Protein AF-A0A4V0HW73-F1 (afdb_monomer)

Structure (mmCIF, N/CA/C/O backbone):
data_AF-A0A4V0HW73-F1
#
_entry.id   AF-A0A4V0HW73-F1
#
loop_
_atom_site.group_PDB
_atom_site.id
_atom_site.type_symbol
_atom_site.label_atom_id
_atom_site.label_alt_id
_atom_site.label_comp_id
_atom_site.label_asym_id
_atom_site.label_entity_id
_atom_site.label_seq_id
_atom_site.pdbx_PDB_ins_code
_atom_site.Cartn_x
_atom_site.Cartn_y
_atom_site.Cartn_z
_atom_site.occupancy
_atom_site.B_iso_or_equiv
_atom_site.auth_seq_id
_atom_site.auth_comp_id
_atom_site.auth_asym_id
_atom_site.auth_atom_id
_atom_site.pdbx_PDB_model_num
ATOM 1 N N . MET A 1 1 ? 15.946 23.939 -24.547 1.00 55.19 1 MET A N 1
ATOM 2 C CA . MET A 1 1 ? 14.868 22.964 -24.296 1.00 55.19 1 MET A CA 1
ATOM 3 C C . MET A 1 1 ? 15.162 22.367 -22.937 1.00 55.19 1 MET A C 1
ATOM 5 O O . MET A 1 1 ? 16.173 21.694 -22.800 1.00 55.19 1 MET A O 1
ATOM 9 N N . GLU A 1 2 ? 14.407 22.769 -21.921 1.00 64.75 2 GLU A N 1
ATOM 10 C CA . GLU A 1 2 ? 14.637 22.344 -20.539 1.00 64.75 2 GLU A CA 1
ATOM 11 C C . GLU A 1 2 ? 14.356 20.840 -20.436 1.00 64.75 2 GLU A C 1
ATOM 13 O O . GLU A 1 2 ? 13.318 20.358 -20.890 1.00 64.75 2 GLU A O 1
ATOM 18 N N . TYR A 1 3 ? 15.334 20.081 -19.953 1.00 72.44 3 TYR A N 1
ATOM 19 C CA . TYR A 1 3 ? 15.201 18.644 -19.766 1.00 72.44 3 TYR A CA 1
ATOM 20 C C . TYR A 1 3 ? 14.269 18.397 -18.578 1.00 72.44 3 TYR A C 1
ATOM 22 O O . TYR A 1 3 ? 14.612 18.743 -17.451 1.00 72.44 3 TYR A O 1
ATOM 30 N N . ILE A 1 4 ? 13.090 17.824 -18.834 1.00 74.19 4 ILE A N 1
ATOM 31 C CA . ILE A 1 4 ? 12.130 17.446 -17.791 1.00 74.19 4 ILE A CA 1
ATOM 32 C C . ILE A 1 4 ? 12.179 15.920 -17.639 1.00 74.19 4 ILE A C 1
ATOM 34 O O . ILE A 1 4 ? 11.680 15.217 -18.525 1.00 74.19 4 ILE A O 1
ATOM 38 N N . PRO A 1 5 ? 12.746 15.395 -16.539 1.00 79.25 5 PRO A N 1
ATOM 39 C CA . PRO A 1 5 ? 12.786 13.962 -16.275 1.00 79.25 5 PRO A CA 1
ATOM 40 C C . PRO A 1 5 ? 11.397 13.312 -16.288 1.00 79.25 5 PRO A C 1
ATOM 42 O O . PRO A 1 5 ? 10.380 13.941 -15.964 1.00 79.25 5 PRO A O 1
ATOM 45 N N . ALA A 1 6 ? 11.338 12.021 -16.615 1.00 82.44 6 ALA A N 1
ATOM 46 C CA . ALA A 1 6 ? 10.087 11.261 -16.597 1.00 82.44 6 ALA A CA 1
ATOM 47 C C . ALA A 1 6 ? 9.456 11.187 -15.191 1.00 82.44 6 ALA A C 1
ATOM 49 O O . ALA A 1 6 ? 8.230 11.175 -15.073 1.00 82.44 6 ALA A O 1
ATOM 50 N N . SER A 1 7 ? 10.272 11.254 -14.131 1.00 81.19 7 SER A N 1
ATOM 51 C CA . SER A 1 7 ? 9.841 11.316 -12.723 1.00 81.19 7 SER A CA 1
ATOM 52 C C . SER A 1 7 ? 8.871 12.459 -12.416 1.00 81.19 7 SER A C 1
ATOM 54 O O . SER A 1 7 ? 8.072 12.365 -11.485 1.00 81.19 7 SER A O 1
ATOM 56 N N . HIS A 1 8 ? 8.874 13.532 -13.215 1.00 84.44 8 HIS A N 1
ATOM 57 C CA . HIS A 1 8 ? 7.960 14.655 -13.018 1.00 84.44 8 HIS A CA 1
ATOM 58 C C . HIS A 1 8 ? 6.497 14.280 -13.274 1.00 84.44 8 HIS A C 1
ATOM 60 O O . HIS A 1 8 ? 5.610 14.922 -12.710 1.00 84.44 8 HIS A O 1
ATOM 66 N N . ALA A 1 9 ? 6.247 13.241 -14.079 1.00 85.00 9 ALA A N 1
ATOM 67 C CA . ALA A 1 9 ? 4.913 12.689 -14.304 1.00 85.00 9 ALA A CA 1
ATOM 68 C C . ALA A 1 9 ? 4.445 11.761 -13.165 1.00 85.00 9 ALA A C 1
ATOM 70 O O . ALA A 1 9 ? 3.250 11.510 -13.040 1.00 85.00 9 ALA A O 1
ATOM 71 N N . ALA A 1 10 ? 5.359 11.266 -12.321 1.00 89.44 10 ALA A N 1
ATOM 72 C CA . ALA A 1 10 ? 5.035 10.377 -11.211 1.00 89.44 10 ALA A CA 1
ATOM 73 C C . ALA A 1 10 ? 4.469 11.169 -10.027 1.00 89.44 10 ALA A C 1
ATOM 75 O O . ALA A 1 10 ? 5.140 12.043 -9.476 1.00 89.44 10 ALA A O 1
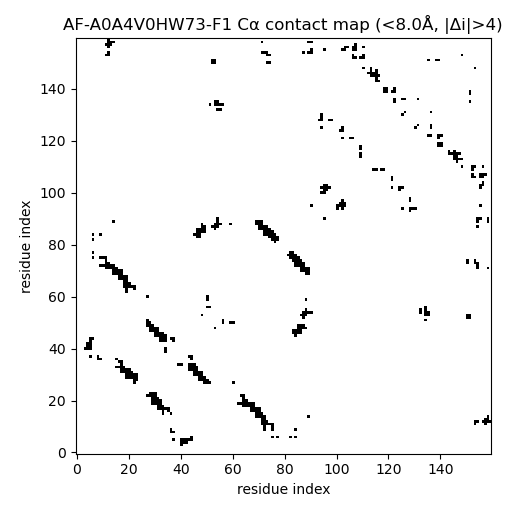ATOM 76 N N . VAL A 1 11 ? 3.245 10.859 -9.610 1.00 91.75 11 VAL A N 1
ATOM 77 C CA . VAL A 1 11 ? 2.574 11.498 -8.470 1.00 91.75 11 VAL A CA 1
ATOM 78 C C . VAL A 1 11 ? 2.080 10.410 -7.523 1.00 91.75 11 VAL A C 1
ATOM 80 O O . VAL A 1 11 ? 1.547 9.403 -7.979 1.00 91.75 11 VAL A O 1
ATOM 83 N N . VAL A 1 12 ? 2.254 10.595 -6.212 1.00 92.88 12 VAL A N 1
ATOM 84 C CA . VAL A 1 12 ? 1.718 9.660 -5.207 1.00 92.88 12 VAL A CA 1
ATOM 85 C C . VAL A 1 12 ? 0.195 9.551 -5.363 1.00 92.88 12 VAL A C 1
ATOM 87 O O . VAL A 1 12 ? -0.488 10.563 -5.520 1.00 92.88 12 VAL A O 1
ATOM 90 N N . GLY A 1 13 ? -0.320 8.326 -5.351 1.00 92.19 13 GLY A N 1
ATOM 91 C CA . GLY A 1 13 ? -1.717 7.980 -5.616 1.00 92.19 13 GLY A CA 1
ATOM 92 C C . GLY A 1 13 ? -2.049 7.731 -7.080 1.00 92.19 13 GLY A C 1
ATOM 93 O O . GLY A 1 13 ? -3.116 7.193 -7.375 1.00 92.19 13 GLY A O 1
ATOM 94 N N . LEU A 1 14 ? -1.145 8.063 -8.008 1.00 93.06 14 LEU A N 1
ATOM 95 C CA . LEU A 1 14 ? -1.360 7.791 -9.423 1.00 93.06 14 LEU A CA 1
ATOM 96 C C . LEU A 1 14 ? -1.431 6.282 -9.654 1.00 93.06 14 LEU A C 1
ATOM 98 O O . LEU A 1 14 ? -0.494 5.547 -9.334 1.00 93.06 14 LEU A O 1
ATOM 102 N N . ARG A 1 15 ? -2.547 5.839 -10.233 1.00 94.00 15 ARG A N 1
ATOM 103 C CA . ARG A 1 15 ? -2.728 4.471 -10.707 1.00 94.00 15 ARG A CA 1
ATOM 104 C C . ARG A 1 15 ? -2.313 4.380 -12.167 1.00 94.00 15 ARG A C 1
ATOM 106 O O . ARG A 1 15 ? -2.697 5.236 -12.964 1.00 94.00 15 ARG A O 1
ATOM 113 N N . CYS A 1 16 ? -1.513 3.380 -12.507 1.00 93.00 16 CYS A N 1
ATOM 114 C CA . CYS A 1 16 ? -0.990 3.242 -13.857 1.00 93.00 16 CYS A CA 1
ATOM 115 C C . CYS A 1 16 ? -0.582 1.804 -14.200 1.00 93.00 16 CYS A C 1
ATOM 117 O O . CYS A 1 16 ? -0.219 1.039 -13.299 1.00 93.00 16 CYS A O 1
ATOM 119 N N . PRO A 1 17 ? -0.573 1.460 -15.500 1.00 94.38 17 PRO A N 1
ATOM 120 C CA . PRO A 1 17 ? -0.003 0.211 -15.966 1.00 94.38 17 PRO A CA 1
ATOM 121 C C . PRO A 1 17 ? 1.519 0.252 -15.860 1.00 94.38 17 PRO A C 1
ATOM 123 O O . PRO A 1 17 ? 2.171 1.197 -16.312 1.00 94.38 17 PRO A O 1
ATOM 126 N N . GLY A 1 18 ? 2.078 -0.827 -15.333 1.00 93.69 18 GLY A N 1
ATOM 127 C CA . GLY A 1 18 ? 3.494 -1.139 -15.362 1.00 93.69 18 GLY A CA 1
ATOM 128 C C . GLY A 1 18 ? 3.757 -2.491 -16.014 1.00 93.69 18 GLY A C 1
ATOM 129 O O . GLY A 1 18 ? 2.859 -3.323 -16.186 1.00 93.69 18 GLY A O 1
ATOM 130 N N . ARG A 1 19 ? 5.016 -2.718 -16.382 1.00 96.12 19 ARG A N 1
ATOM 131 C CA . ARG A 1 19 ? 5.490 -4.015 -16.869 1.00 96.12 19 ARG A CA 1
ATOM 132 C C . ARG A 1 19 ? 6.675 -4.486 -16.045 1.00 96.12 19 ARG A C 1
ATOM 134 O O . ARG A 1 19 ? 7.626 -3.731 -15.882 1.00 96.12 19 ARG A O 1
ATOM 141 N N . VAL A 1 20 ? 6.653 -5.733 -15.585 1.00 95.88 20 VAL A N 1
ATOM 142 C CA . VAL A 1 20 ? 7.782 -6.309 -14.840 1.00 95.88 20 VAL A CA 1
ATOM 143 C C . VAL A 1 20 ? 8.994 -6.445 -15.762 1.00 95.88 20 VAL A C 1
ATOM 145 O O . VAL A 1 20 ? 8.921 -7.113 -16.797 1.00 95.88 20 VAL A O 1
ATOM 148 N N . ILE A 1 21 ? 10.112 -5.825 -15.391 1.00 95.38 21 ILE A N 1
ATOM 149 C CA . ILE A 1 21 ? 11.377 -5.858 -16.145 1.00 95.38 21 ILE A CA 1
ATOM 150 C C . ILE A 1 21 ? 12.514 -6.551 -15.397 1.00 95.38 21 ILE A C 1
ATOM 152 O O . ILE A 1 21 ? 13.466 -6.994 -16.039 1.00 95.38 21 ILE A O 1
ATOM 156 N N . ALA A 1 22 ? 12.405 -6.694 -14.078 1.00 93.81 22 ALA A N 1
ATOM 157 C CA . ALA A 1 22 ? 13.280 -7.550 -13.293 1.00 93.81 22 ALA A CA 1
ATOM 158 C C . ALA A 1 22 ? 12.543 -8.095 -12.068 1.00 93.81 22 ALA A C 1
ATOM 160 O O . ALA A 1 22 ? 11.615 -7.471 -11.552 1.00 93.81 22 ALA A O 1
ATOM 161 N N . VAL A 1 23 ? 12.983 -9.270 -11.620 1.00 90.56 23 VAL A N 1
ATOM 162 C CA . VAL A 1 23 ? 12.543 -9.913 -10.381 1.00 90.56 23 VAL A CA 1
ATOM 163 C C . VAL A 1 23 ? 13.798 -10.196 -9.571 1.00 90.56 23 VAL A C 1
ATOM 165 O O . VAL A 1 23 ? 14.652 -10.971 -10.006 1.00 90.56 23 VAL A O 1
ATOM 168 N N . SER A 1 24 ? 13.920 -9.558 -8.414 1.00 88.12 24 SER A N 1
ATOM 169 C CA . SER A 1 24 ? 15.103 -9.650 -7.565 1.00 88.12 24 SER A CA 1
ATOM 170 C C . SER A 1 24 ? 14.784 -10.461 -6.314 1.00 88.12 24 SER A C 1
ATOM 172 O O . SER A 1 24 ? 14.156 -9.978 -5.374 1.00 88.12 24 SER A O 1
ATOM 174 N N . LEU A 1 25 ? 15.250 -11.711 -6.297 1.00 77.62 25 LEU A N 1
ATOM 175 C CA . LEU A 1 25 ? 15.261 -12.579 -5.117 1.00 77.62 25 LEU A CA 1
ATOM 176 C C . LEU A 1 25 ? 16.691 -12.623 -4.553 1.00 77.62 25 LEU A C 1
ATOM 178 O O . LEU A 1 25 ? 17.634 -12.707 -5.340 1.00 77.62 25 LEU A O 1
ATOM 182 N N . PRO A 1 26 ? 16.894 -12.562 -3.223 1.00 72.81 26 PRO A N 1
ATOM 183 C CA . PRO A 1 26 ? 15.910 -12.701 -2.142 1.00 72.81 26 PRO A CA 1
ATOM 184 C C . PRO A 1 26 ? 15.276 -11.382 -1.670 1.00 72.81 26 PRO A C 1
ATOM 186 O O . PRO A 1 26 ? 14.524 -11.400 -0.707 1.00 72.81 26 PRO A O 1
ATOM 189 N N . LEU A 1 27 ? 15.567 -10.251 -2.321 1.00 73.69 27 LEU A N 1
ATOM 190 C CA . LEU A 1 27 ? 15.097 -8.921 -1.902 1.00 73.69 27 LEU A CA 1
ATOM 191 C C . LEU A 1 27 ? 13.573 -8.719 -2.012 1.00 73.69 27 LEU A C 1
ATOM 193 O O . LEU A 1 27 ? 13.089 -7.675 -1.597 1.00 73.69 27 LEU A O 1
ATOM 197 N N . LEU A 1 28 ? 12.835 -9.697 -2.559 1.00 87.31 28 LEU A N 1
ATOM 198 C CA . LEU A 1 28 ? 11.380 -9.661 -2.750 1.00 87.31 28 LEU A CA 1
ATOM 199 C C . LEU A 1 28 ? 10.922 -8.341 -3.397 1.00 87.31 28 LEU A C 1
ATOM 201 O O . LEU A 1 28 ? 10.025 -7.647 -2.918 1.00 87.31 28 LEU A O 1
ATOM 205 N N . LEU A 1 29 ? 11.603 -8.004 -4.495 1.00 92.50 29 LEU A N 1
ATOM 206 C CA . LEU A 1 29 ? 11.496 -6.735 -5.204 1.00 92.50 29 LEU A CA 1
ATOM 207 C C . LEU A 1 29 ? 11.224 -6.975 -6.692 1.00 92.50 29 LEU A C 1
ATOM 209 O O . LEU A 1 29 ? 11.894 -7.796 -7.329 1.00 92.50 29 LEU A O 1
ATOM 213 N N . LEU A 1 30 ? 10.288 -6.213 -7.256 1.00 94.38 30 LEU A N 1
ATOM 214 C CA . LEU A 1 30 ? 10.056 -6.128 -8.698 1.00 94.38 30 LEU A CA 1
ATOM 215 C C . LEU A 1 30 ? 10.456 -4.749 -9.209 1.00 94.38 30 LEU A C 1
ATOM 217 O O . LEU A 1 30 ? 10.005 -3.737 -8.671 1.00 94.38 30 LEU A O 1
ATOM 221 N N . ASP A 1 31 ? 11.217 -4.725 -10.299 1.00 94.75 31 ASP A N 1
ATOM 222 C CA . ASP A 1 31 ? 11.397 -3.512 -11.090 1.00 94.75 31 ASP A CA 1
ATOM 223 C C . ASP A 1 31 ? 10.319 -3.449 -12.164 1.00 94.75 31 ASP A C 1
ATOM 225 O O . ASP A 1 31 ? 10.117 -4.397 -12.936 1.00 94.75 31 ASP A O 1
ATOM 229 N N . LEU A 1 32 ? 9.650 -2.305 -12.235 1.00 94.31 32 LEU A N 1
ATOM 230 C CA . LEU A 1 32 ? 8.562 -2.031 -13.156 1.00 94.31 32 LEU A CA 1
ATOM 231 C C . LEU A 1 32 ? 8.963 -0.935 -14.137 1.00 94.31 32 LEU A C 1
ATOM 233 O O . LEU A 1 32 ? 9.466 0.119 -13.750 1.00 94.31 32 LEU A O 1
ATOM 237 N N . ASP A 1 33 ? 8.686 -1.162 -15.414 1.00 92.44 33 ASP A N 1
ATOM 238 C CA . ASP A 1 33 ? 8.722 -0.139 -16.452 1.00 92.44 33 ASP A CA 1
ATOM 239 C C . ASP A 1 33 ? 7.376 0.595 -16.495 1.00 92.44 33 ASP A C 1
ATOM 241 O O . ASP A 1 33 ? 6.335 -0.024 -16.737 1.00 92.44 33 ASP A O 1
ATOM 245 N N . LEU A 1 34 ? 7.413 1.911 -16.262 1.00 89.75 34 LEU A N 1
ATOM 246 C CA . LEU A 1 34 ? 6.264 2.816 -16.293 1.00 89.75 34 LEU A CA 1
ATOM 247 C C . LEU A 1 34 ? 6.325 3.799 -17.478 1.00 89.75 34 LEU A C 1
ATOM 249 O O . LEU A 1 34 ? 5.736 4.880 -17.413 1.00 89.75 34 LEU A O 1
ATOM 253 N N . THR A 1 35 ? 7.013 3.461 -18.577 1.00 85.81 35 THR A N 1
ATOM 254 C CA . THR A 1 35 ? 7.146 4.315 -19.782 1.00 85.81 35 THR A CA 1
ATOM 255 C C . THR A 1 35 ? 5.802 4.854 -20.265 1.00 85.81 35 THR A C 1
ATOM 257 O O . THR A 1 35 ? 5.729 5.974 -20.766 1.00 85.81 35 THR A O 1
ATOM 260 N N . HIS A 1 36 ? 4.726 4.084 -20.089 1.00 84.38 36 HIS A N 1
ATOM 261 C CA . HIS A 1 36 ? 3.370 4.485 -20.457 1.00 84.38 36 HIS A CA 1
ATOM 262 C C . HIS A 1 36 ? 2.921 5.813 -19.822 1.00 84.38 36 HIS A C 1
ATOM 264 O O . HIS A 1 36 ? 2.136 6.526 -20.441 1.00 84.38 36 HIS A O 1
ATOM 270 N N . LEU A 1 37 ? 3.437 6.182 -18.645 1.00 82.75 37 LEU A N 1
ATOM 271 C CA . LEU A 1 37 ? 3.134 7.462 -17.995 1.00 82.75 37 LEU A CA 1
ATOM 272 C C . LEU A 1 37 ? 3.796 8.671 -18.667 1.00 82.75 37 LEU A C 1
ATOM 274 O O . LEU A 1 37 ? 3.293 9.789 -18.566 1.00 82.75 37 LEU A O 1
ATOM 278 N N . ALA A 1 38 ? 4.939 8.473 -19.319 1.00 82.62 38 ALA A N 1
ATOM 279 C CA . ALA A 1 38 ? 5.739 9.549 -19.894 1.00 82.62 38 ALA A CA 1
ATOM 280 C C . ALA A 1 38 ? 6.489 9.068 -21.151 1.00 82.62 38 ALA A C 1
ATOM 282 O O . ALA A 1 38 ? 7.725 9.009 -21.154 1.00 82.62 38 ALA A O 1
ATOM 283 N N . PRO A 1 39 ? 5.764 8.720 -22.231 1.00 79.69 39 PRO A N 1
ATOM 284 C CA . PRO A 1 39 ? 6.377 8.172 -23.432 1.00 79.69 39 PRO A CA 1
ATOM 285 C C . PRO A 1 39 ? 7.352 9.180 -24.054 1.00 79.69 39 PRO A C 1
ATOM 287 O O . PRO A 1 39 ? 7.049 10.365 -24.188 1.00 79.69 39 PRO A O 1
ATOM 290 N N . GLY A 1 40 ? 8.540 8.703 -24.430 1.00 77.88 40 GLY A N 1
ATOM 291 C CA . GLY A 1 40 ? 9.577 9.519 -25.068 1.00 77.88 40 GLY A CA 1
ATOM 292 C C . GLY A 1 40 ? 10.413 10.386 -24.119 1.00 77.88 40 GLY A C 1
ATOM 293 O O . GLY A 1 40 ? 11.269 11.130 -24.598 1.00 77.88 40 GLY A O 1
ATOM 294 N N . ARG A 1 41 ? 10.212 10.300 -22.795 1.00 78.50 41 ARG A N 1
ATOM 295 C CA . ARG A 1 41 ? 11.088 10.957 -21.811 1.00 78.50 41 ARG A CA 1
ATOM 296 C C . ARG A 1 41 ? 12.246 10.049 -21.392 1.00 78.50 41 ARG A C 1
ATOM 298 O O . ARG A 1 41 ? 12.082 8.839 -21.271 1.00 78.50 41 ARG A O 1
ATOM 305 N N . SER A 1 42 ? 13.407 10.662 -21.163 1.00 70.31 42 SER A N 1
ATOM 306 C CA . SER A 1 42 ? 14.619 10.010 -20.656 1.00 70.31 42 SER A CA 1
ATOM 307 C C . SER A 1 42 ? 14.986 10.592 -19.277 1.00 70.31 42 SER A C 1
ATOM 309 O O . SER A 1 42 ? 14.767 11.790 -19.094 1.00 70.31 42 SER A O 1
ATOM 311 N N . PRO A 1 43 ? 15.533 9.790 -18.335 1.00 76.44 43 PRO A N 1
ATOM 312 C CA . PRO A 1 43 ? 15.521 8.329 -18.369 1.00 76.44 43 PRO A CA 1
ATOM 313 C C . PRO A 1 43 ? 14.084 7.800 -18.351 1.00 76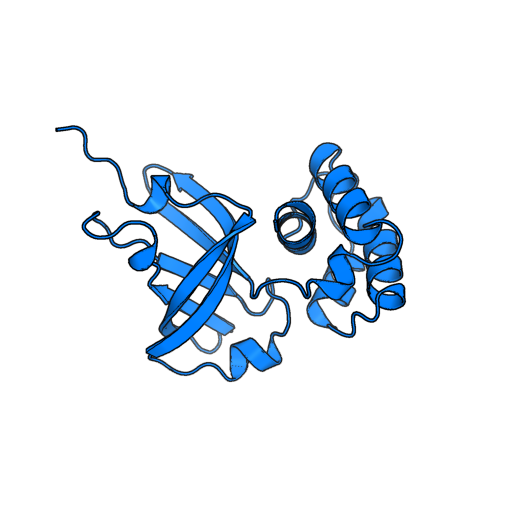.44 43 PRO A C 1
ATOM 315 O O . PRO A 1 43 ? 13.150 8.498 -17.953 1.00 76.44 43 PRO A O 1
ATOM 318 N N . THR A 1 44 ? 13.915 6.560 -18.801 1.00 81.38 44 THR A N 1
ATOM 319 C CA . THR A 1 44 ? 12.641 5.854 -18.699 1.00 81.38 44 THR A CA 1
ATOM 320 C C . THR A 1 44 ? 12.187 5.792 -17.244 1.00 81.38 44 THR A C 1
ATOM 322 O O . THR A 1 44 ? 12.980 5.439 -16.370 1.00 81.38 44 THR A O 1
ATOM 325 N N . LEU A 1 45 ? 10.915 6.102 -16.984 1.00 86.38 45 LEU A N 1
ATOM 326 C CA . LEU A 1 45 ? 10.360 6.017 -15.638 1.00 86.38 45 LEU A CA 1
ATOM 327 C C . LEU A 1 45 ? 10.298 4.558 -15.185 1.00 86.38 45 LEU A C 1
ATOM 329 O O . LEU A 1 45 ? 9.654 3.730 -15.832 1.00 86.38 45 LEU A O 1
ATOM 333 N N . ARG A 1 46 ? 10.945 4.264 -14.060 1.00 91.88 46 ARG A N 1
ATOM 334 C CA . ARG A 1 46 ? 10.899 2.960 -13.400 1.00 91.88 46 ARG A CA 1
ATOM 335 C C . ARG A 1 46 ? 10.346 3.110 -11.999 1.00 91.88 46 ARG A C 1
ATOM 337 O O . ARG A 1 46 ? 10.514 4.167 -11.394 1.00 91.88 46 ARG A O 1
ATOM 344 N N . ALA A 1 47 ? 9.704 2.060 -11.512 1.00 94.00 47 ALA A N 1
ATOM 345 C CA . ALA A 1 47 ? 9.263 1.977 -10.134 1.00 94.00 47 ALA A CA 1
ATOM 346 C C . ALA A 1 47 ? 9.635 0.636 -9.516 1.00 94.00 47 ALA A C 1
ATOM 348 O O . ALA A 1 47 ? 9.662 -0.390 -10.190 1.00 94.00 47 ALA A O 1
ATOM 349 N N . GLU A 1 48 ? 9.871 0.676 -8.219 1.00 95.44 48 GLU A N 1
ATOM 350 C CA . GLU A 1 48 ? 10.131 -0.477 -7.381 1.00 95.44 48 GLU A CA 1
ATOM 351 C C . GLU A 1 48 ? 8.836 -0.910 -6.684 1.00 95.44 48 GLU A C 1
ATOM 353 O O . GLU A 1 48 ? 8.161 -0.088 -6.062 1.00 95.44 48 GLU A O 1
ATOM 358 N N . LEU A 1 49 ? 8.500 -2.197 -6.745 1.00 96.06 49 LEU A N 1
ATOM 359 C CA . LEU A 1 49 ? 7.440 -2.802 -5.937 1.00 96.06 49 LEU A CA 1
ATOM 360 C C . LEU A 1 49 ? 8.076 -3.780 -4.956 1.00 96.06 49 LEU A C 1
ATOM 362 O O . LEU A 1 49 ? 8.597 -4.822 -5.356 1.00 96.06 49 LEU A O 1
ATOM 366 N N . HIS A 1 50 ? 8.034 -3.423 -3.676 1.00 95.25 50 HIS A N 1
ATOM 367 C CA . HIS A 1 50 ? 8.595 -4.214 -2.583 1.00 95.25 50 HIS A CA 1
ATOM 368 C C . HIS A 1 50 ? 7.481 -5.043 -1.938 1.00 95.25 50 HIS A C 1
ATOM 370 O O . HIS A 1 50 ? 6.383 -4.526 -1.725 1.00 95.25 50 HIS A O 1
ATOM 376 N N . PHE A 1 51 ? 7.732 -6.318 -1.632 1.00 92.88 51 PHE A N 1
ATOM 377 C CA . PHE A 1 51 ? 6.681 -7.208 -1.109 1.00 92.88 51 PHE A CA 1
ATOM 378 C C . PHE A 1 51 ? 6.252 -6.857 0.320 1.00 92.88 51 PHE A C 1
ATOM 380 O O . PHE A 1 51 ? 5.143 -7.189 0.716 1.00 92.88 51 PHE A O 1
ATOM 387 N N . ASP A 1 52 ? 7.101 -6.170 1.077 1.00 92.19 52 ASP A N 1
ATOM 388 C CA . ASP A 1 52 ? 6.809 -5.651 2.418 1.00 92.19 52 ASP A CA 1
ATOM 389 C C . ASP A 1 52 ? 6.036 -4.319 2.396 1.00 92.19 52 ASP A C 1
ATOM 391 O O . ASP A 1 52 ? 5.535 -3.870 3.424 1.00 92.19 52 ASP A O 1
ATOM 395 N N . ARG A 1 53 ? 5.924 -3.676 1.227 1.00 93.94 53 ARG A N 1
ATOM 396 C CA . ARG A 1 53 ? 5.246 -2.383 1.035 1.00 93.94 53 ARG A CA 1
ATOM 397 C C . ARG A 1 53 ? 4.175 -2.453 -0.049 1.00 93.94 53 ARG A C 1
ATOM 399 O O . ARG A 1 53 ? 3.974 -1.497 -0.800 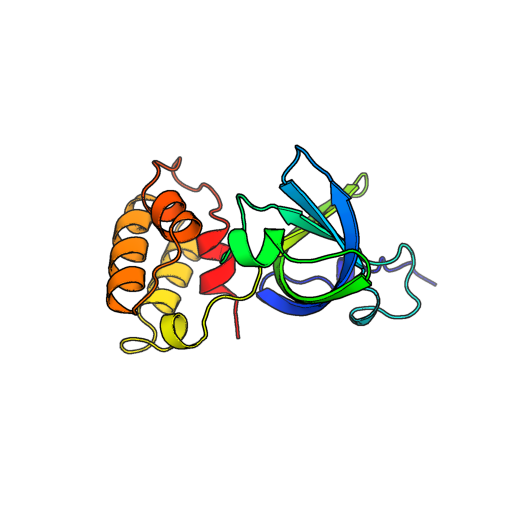1.00 93.94 53 ARG A O 1
ATOM 406 N N . THR A 1 54 ? 3.499 -3.595 -0.147 1.00 95.75 54 THR A N 1
ATOM 407 C CA . THR A 1 54 ? 2.403 -3.823 -1.089 1.00 95.75 54 THR A CA 1
ATOM 408 C C . THR A 1 54 ? 1.290 -4.641 -0.457 1.00 95.75 54 THR A C 1
ATOM 410 O O . THR A 1 54 ? 1.535 -5.530 0.352 1.00 95.75 54 THR A O 1
ATOM 413 N N . VAL A 1 55 ? 0.064 -4.400 -0.913 1.00 96.00 55 VAL A N 1
ATOM 414 C CA . VAL A 1 55 ? -1.029 -5.368 -0.741 1.00 96.00 55 VAL A CA 1
ATOM 415 C C . VAL A 1 55 ? -0.804 -6.587 -1.638 1.00 96.00 55 VAL A C 1
ATOM 417 O O . VAL A 1 55 ? -0.129 -6.494 -2.671 1.00 96.00 55 VAL A O 1
ATOM 420 N N . ALA A 1 56 ? -1.400 -7.710 -1.260 1.00 93.81 56 ALA A N 1
ATOM 421 C CA . ALA A 1 56 ? -1.378 -9.013 -1.902 1.00 93.81 56 ALA A CA 1
ATOM 422 C C . ALA A 1 56 ? 0.049 -9.453 -2.279 1.00 93.81 56 ALA A C 1
ATOM 424 O O . ALA A 1 56 ? 0.327 -9.689 -3.466 1.00 93.81 56 ALA A O 1
ATOM 425 N N . PRO A 1 57 ? 0.984 -9.552 -1.313 1.00 92.62 57 PRO A N 1
ATOM 426 C CA . PRO A 1 57 ? 2.367 -9.946 -1.587 1.00 92.62 57 PRO A CA 1
ATOM 427 C C . PRO A 1 57 ? 2.462 -11.320 -2.267 1.00 92.62 57 PRO A C 1
ATOM 429 O O . PRO A 1 57 ? 3.321 -11.537 -3.118 1.00 92.62 57 PRO A O 1
ATOM 432 N N . GLU A 1 58 ? 1.536 -12.240 -1.998 1.00 92.25 58 GLU A N 1
ATOM 433 C CA . GLU A 1 58 ? 1.428 -13.529 -2.686 1.00 92.25 58 GLU A CA 1
ATOM 434 C C . GLU A 1 58 ? 1.017 -13.387 -4.157 1.00 92.25 58 GLU A C 1
ATOM 436 O O . GLU A 1 58 ? 1.423 -14.185 -5.005 1.00 92.25 58 GLU A O 1
ATOM 441 N N . ARG A 1 59 ? 0.225 -12.365 -4.502 1.00 92.38 59 ARG A N 1
ATOM 442 C CA . ARG A 1 59 ? -0.052 -12.019 -5.899 1.00 92.38 59 ARG A CA 1
ATOM 443 C C . ARG A 1 59 ? 1.171 -11.385 -6.548 1.00 92.38 59 ARG A C 1
ATOM 445 O O . ARG A 1 59 ? 1.481 -11.773 -7.672 1.00 92.38 59 ARG A O 1
ATOM 452 N N . ALA A 1 60 ? 1.863 -10.476 -5.863 1.00 92.06 60 ALA A N 1
ATOM 453 C CA . ALA A 1 60 ? 3.110 -9.896 -6.359 1.00 92.06 60 ALA A CA 1
ATOM 454 C C . ALA A 1 60 ? 4.169 -10.984 -6.622 1.00 92.06 60 ALA A C 1
ATOM 456 O O . ALA A 1 60 ? 4.785 -10.999 -7.684 1.00 92.06 60 ALA A O 1
ATOM 457 N N . GLY A 1 61 ? 4.281 -11.974 -5.730 1.00 91.44 61 GLY A N 1
ATOM 458 C CA . GLY A 1 61 ? 5.176 -13.129 -5.857 1.00 91.44 61 GLY A CA 1
ATOM 459 C C . GLY A 1 61 ? 4.872 -14.083 -7.011 1.00 91.44 61 GLY A C 1
ATOM 460 O O . GLY A 1 61 ? 5.721 -14.898 -7.363 1.00 91.44 61 GLY A O 1
ATOM 461 N N . ARG A 1 62 ? 3.687 -13.985 -7.620 1.00 92.94 62 ARG A N 1
ATOM 462 C CA . ARG A 1 62 ? 3.317 -14.763 -8.812 1.00 92.94 62 ARG A CA 1
ATOM 463 C C . ARG A 1 62 ? 3.606 -14.038 -10.126 1.00 92.94 62 ARG A C 1
ATOM 465 O O . ARG A 1 62 ? 3.485 -14.670 -11.171 1.00 92.94 62 ARG A O 1
ATOM 472 N N . LEU A 1 63 ? 3.954 -12.750 -10.088 1.00 93.31 63 LEU A N 1
ATOM 473 C CA . LEU A 1 63 ? 4.262 -11.983 -11.292 1.00 93.31 63 LEU A CA 1
ATOM 474 C C . LEU A 1 63 ? 5.600 -12.432 -11.884 1.00 93.31 63 LEU A C 1
ATOM 476 O O . LEU A 1 63 ? 6.612 -12.532 -11.190 1.00 93.31 63 LEU A O 1
ATOM 480 N N . ALA A 1 64 ? 5.6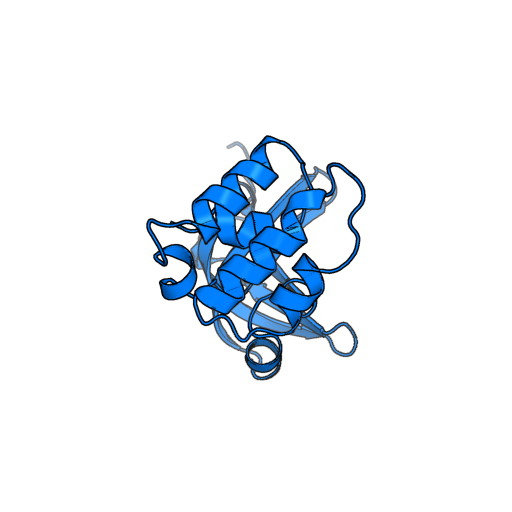03 -12.673 -13.188 1.00 92.88 64 ALA A N 1
ATOM 481 C CA . ALA A 1 64 ? 6.773 -13.044 -13.959 1.00 92.88 64 ALA A CA 1
ATOM 482 C C . ALA A 1 64 ? 7.297 -11.868 -14.791 1.00 92.88 64 ALA A C 1
ATOM 484 O O . ALA A 1 64 ? 6.629 -10.857 -15.021 1.00 92.88 64 ALA A O 1
ATOM 485 N N . LEU A 1 65 ? 8.524 -12.015 -15.288 1.00 93.06 65 LEU A N 1
ATOM 486 C CA . LEU A 1 65 ? 9.115 -11.066 -16.223 1.00 93.06 65 LEU A CA 1
ATOM 487 C C . LEU A 1 65 ? 8.178 -10.831 -17.422 1.00 93.06 65 LEU A C 1
ATOM 489 O O . LEU A 1 65 ? 7.723 -11.782 -18.055 1.00 93.06 65 LEU A O 1
ATOM 493 N N . ARG A 1 66 ? 7.985 -9.561 -17.792 1.00 93.69 66 ARG A N 1
ATOM 494 C CA . ARG A 1 66 ? 7.086 -9.049 -18.846 1.00 93.69 66 ARG A CA 1
ATOM 495 C C . ARG A 1 66 ? 5.597 -9.036 -18.518 1.00 93.69 66 ARG A C 1
ATOM 497 O O . ARG A 1 66 ? 4.856 -8.502 -19.355 1.00 93.69 66 ARG A O 1
ATOM 504 N N . ASP A 1 67 ? 5.167 -9.533 -17.362 1.00 95.69 67 ASP A N 1
ATOM 505 C CA . ASP A 1 67 ? 3.768 -9.427 -16.957 1.00 95.69 67 ASP A CA 1
ATOM 506 C C . ASP A 1 67 ? 3.342 -7.961 -16.874 1.00 95.69 67 ASP A C 1
ATOM 508 O O . ASP A 1 67 ? 4.106 -7.084 -16.456 1.00 95.69 67 ASP A O 1
ATOM 512 N N . ALA A 1 68 ? 2.116 -7.702 -17.325 1.00 94.69 68 ALA A N 1
ATOM 513 C CA . ALA A 1 68 ? 1.471 -6.412 -17.162 1.00 94.69 68 ALA A CA 1
ATOM 514 C C . ALA A 1 68 ? 0.790 -6.367 -15.793 1.00 94.69 68 ALA A C 1
ATOM 516 O O . ALA A 1 68 ? 0.103 -7.313 -15.401 1.00 94.69 68 ALA A O 1
ATOM 517 N N . VAL A 1 69 ? 0.963 -5.261 -15.078 1.00 95.44 69 VAL A N 1
ATOM 518 C CA . VAL A 1 69 ? 0.419 -5.084 -13.735 1.00 95.44 69 VAL A CA 1
ATOM 519 C C . VAL A 1 69 ? -0.036 -3.644 -13.547 1.00 95.44 69 VAL A C 1
ATOM 521 O O . VAL A 1 69 ? 0.699 -2.708 -13.833 1.00 95.44 69 VAL A O 1
ATOM 524 N N . GLU A 1 70 ? -1.260 -3.462 -13.065 1.00 95.50 70 GLU A N 1
ATOM 525 C CA . GLU A 1 70 ? -1.714 -2.159 -12.579 1.00 95.50 70 GLU A CA 1
ATOM 526 C C . GLU A 1 70 ? -1.113 -1.912 -11.200 1.00 95.50 70 GLU A C 1
ATOM 528 O O . GLU A 1 70 ? -1.209 -2.784 -10.335 1.00 95.50 70 GLU A O 1
ATOM 533 N N . VAL A 1 71 ? -0.541 -0.730 -10.984 1.00 95.88 71 VAL A N 1
ATOM 534 C CA . VAL A 1 71 ? 0.075 -0.334 -9.712 1.00 95.88 71 VAL A CA 1
ATOM 535 C C . VAL A 1 71 ? -0.345 1.068 -9.298 1.00 95.88 71 VAL A C 1
ATOM 537 O O . VAL A 1 71 ? -0.778 1.873 -10.124 1.00 95.88 71 VAL A O 1
ATOM 540 N N . THR A 1 72 ? -0.200 1.369 -8.012 1.00 96.75 72 THR A N 1
ATOM 541 C CA . THR A 1 72 ? -0.385 2.707 -7.451 1.00 96.75 72 THR A CA 1
ATOM 542 C C . THR A 1 72 ? 0.928 3.196 -6.868 1.00 96.75 72 THR A C 1
ATOM 544 O O . THR A 1 72 ? 1.557 2.491 -6.080 1.00 96.75 72 THR A O 1
ATOM 547 N N . LEU A 1 73 ? 1.340 4.409 -7.234 1.00 95.12 73 LEU A N 1
ATOM 548 C CA . LEU A 1 73 ? 2.560 5.010 -6.698 1.00 95.12 73 LEU A CA 1
ATOM 549 C C . LEU A 1 73 ? 2.329 5.440 -5.247 1.00 95.12 73 LEU A C 1
ATOM 551 O O . LEU A 1 73 ? 1.392 6.183 -4.968 1.00 95.12 73 LEU A O 1
ATOM 555 N N . ILE A 1 74 ? 3.183 5.001 -4.332 1.00 95.12 74 ILE A N 1
ATOM 556 C CA . ILE A 1 74 ? 3.067 5.284 -2.890 1.00 95.12 74 ILE A CA 1
ATOM 557 C C . ILE A 1 74 ? 4.191 6.196 -2.392 1.00 95.12 74 ILE A C 1
ATOM 559 O O . ILE A 1 74 ? 4.020 6.922 -1.416 1.00 95.12 74 ILE A O 1
ATOM 563 N N . GLU A 1 75 ? 5.320 6.225 -3.101 1.00 93.31 75 GLU A N 1
ATOM 564 C CA . GLU A 1 75 ? 6.452 7.093 -2.794 1.00 93.31 75 GLU A CA 1
ATOM 565 C C . GLU A 1 75 ? 7.059 7.623 -4.093 1.00 93.31 75 GLU A C 1
ATOM 567 O O . GLU A 1 75 ? 7.281 6.871 -5.041 1.00 93.31 75 GLU A O 1
ATOM 572 N N . VAL A 1 76 ? 7.326 8.927 -4.143 1.00 91.56 76 VAL A N 1
ATOM 573 C CA . VAL A 1 76 ? 8.030 9.568 -5.257 1.00 91.56 76 VAL A CA 1
ATOM 574 C C . VAL A 1 76 ? 9.069 10.511 -4.664 1.00 91.56 76 VAL A C 1
ATOM 576 O O . VAL A 1 76 ? 8.731 11.595 -4.186 1.00 91.56 76 VAL A O 1
ATOM 579 N N . GLU A 1 77 ? 10.328 10.094 -4.685 1.00 88.19 77 GLU A N 1
ATOM 580 C CA . GLU A 1 77 ? 11.475 10.884 -4.256 1.00 88.19 77 GLU A CA 1
ATOM 581 C C . GLU A 1 77 ? 12.184 11.457 -5.482 1.00 88.19 77 GLU A C 1
ATOM 583 O O . GLU A 1 77 ? 12.671 10.739 -6.358 1.00 88.19 77 GLU A O 1
ATOM 588 N N . ARG A 1 78 ? 12.211 12.787 -5.549 1.00 84.94 78 ARG A N 1
ATOM 589 C CA . ARG A 1 78 ? 12.834 13.538 -6.637 1.00 84.94 78 ARG A CA 1
ATOM 590 C C . ARG A 1 78 ? 14.084 14.207 -6.088 1.00 84.94 78 ARG A C 1
ATOM 592 O O . ARG A 1 78 ? 14.022 15.351 -5.643 1.00 84.94 78 ARG A O 1
ATOM 599 N N . HIS A 1 79 ? 15.198 13.482 -6.079 1.00 79.38 79 HIS A N 1
ATOM 600 C CA . HIS A 1 79 ? 16.487 14.022 -5.664 1.00 79.38 79 HIS A CA 1
ATOM 601 C C . HIS A 1 79 ? 17.435 14.127 -6.873 1.00 79.38 79 HIS A C 1
ATOM 603 O O . HIS A 1 79 ? 17.452 13.224 -7.708 1.00 79.38 79 HIS A O 1
ATOM 609 N N . PRO A 1 80 ? 18.274 15.179 -6.986 1.00 74.19 80 PRO A N 1
ATOM 610 C CA . PRO A 1 80 ? 19.201 15.338 -8.114 1.00 74.19 80 PRO A CA 1
ATOM 611 C C . PRO A 1 80 ? 20.166 14.162 -8.319 1.00 74.19 80 PRO A C 1
ATOM 613 O O . PRO A 1 80 ? 20.653 13.950 -9.424 1.00 74.19 80 PRO A O 1
ATOM 616 N N . ALA A 1 81 ? 20.465 13.421 -7.247 1.00 75.88 81 ALA A N 1
ATOM 617 C CA . ALA A 1 81 ? 21.356 12.263 -7.289 1.00 75.88 81 ALA A CA 1
ATOM 618 C C . ALA A 1 81 ? 20.629 10.937 -7.572 1.00 75.88 81 ALA A C 1
ATOM 620 O O . ALA A 1 81 ? 21.239 10.030 -8.133 1.00 75.88 81 ALA A O 1
ATOM 621 N N . ILE A 1 82 ? 19.365 10.804 -7.152 1.00 74.69 82 ILE A N 1
ATOM 622 C CA . ILE A 1 82 ? 18.580 9.568 -7.259 1.00 74.69 82 ILE A CA 1
ATOM 623 C C . ILE A 1 82 ? 17.105 9.949 -7.416 1.00 74.69 82 ILE A C 1
ATOM 625 O O . ILE A 1 82 ? 16.530 10.617 -6.559 1.00 74.69 82 ILE A O 1
ATOM 629 N N . GLU A 1 83 ? 16.483 9.495 -8.498 1.00 79.94 83 GLU A N 1
ATOM 630 C CA . GLU A 1 83 ? 15.027 9.503 -8.627 1.00 79.94 83 GLU A CA 1
ATOM 631 C C . GLU A 1 83 ? 14.516 8.127 -8.206 1.00 79.94 83 GLU A C 1
ATOM 633 O O . GLU A 1 83 ? 14.890 7.123 -8.815 1.00 79.94 83 GLU A O 1
ATOM 638 N N . ARG A 1 84 ? 13.681 8.071 -7.165 1.00 88.00 84 ARG A N 1
ATOM 639 C CA . ARG A 1 84 ? 13.102 6.818 -6.671 1.00 88.00 84 ARG A CA 1
ATOM 640 C C . ARG A 1 84 ? 11.587 6.888 -6.711 1.00 88.00 84 ARG A C 1
ATOM 642 O O . ARG A 1 84 ? 10.980 7.820 -6.188 1.00 88.00 84 ARG A O 1
ATOM 649 N N . VAL A 1 85 ? 10.974 5.883 -7.321 1.00 93.31 85 VAL A N 1
ATOM 650 C CA . VAL A 1 85 ? 9.522 5.715 -7.347 1.00 93.31 85 VAL A CA 1
ATOM 651 C C . VAL A 1 85 ? 9.212 4.352 -6.763 1.00 93.31 85 VAL A C 1
ATOM 653 O O . VAL A 1 85 ? 9.726 3.348 -7.246 1.00 93.31 85 VAL A O 1
ATOM 656 N N . VAL A 1 86 ? 8.379 4.321 -5.731 1.00 95.06 86 VAL A N 1
ATOM 657 C CA . VAL A 1 86 ? 7.903 3.083 -5.114 1.00 95.06 86 VAL A CA 1
ATOM 658 C C . VAL A 1 86 ? 6.420 2.948 -5.402 1.00 95.06 86 VAL A C 1
ATOM 660 O O . VAL A 1 86 ? 5.662 3.921 -5.303 1.00 95.06 86 VAL A O 1
ATOM 663 N N . ALA A 1 87 ? 6.005 1.740 -5.755 1.00 95.94 87 ALA A N 1
ATOM 664 C CA . ALA A 1 87 ? 4.627 1.400 -6.038 1.00 95.94 87 ALA A CA 1
ATOM 665 C C . ALA A 1 87 ? 4.170 0.192 -5.214 1.00 95.94 87 ALA A C 1
ATOM 667 O O . ALA A 1 87 ? 4.963 -0.663 -4.833 1.00 95.94 87 ALA A O 1
ATOM 668 N N . SER A 1 88 ? 2.865 0.125 -4.986 1.00 97.25 88 SER A N 1
ATOM 669 C CA . SER A 1 88 ? 2.161 -1.035 -4.441 1.00 97.25 88 SER A CA 1
ATOM 670 C C . SER A 1 88 ? 1.171 -1.534 -5.487 1.00 97.25 88 SER A C 1
ATOM 672 O O . SER A 1 88 ? 0.737 -0.778 -6.368 1.00 97.25 88 SER A O 1
ATOM 674 N N . LEU A 1 89 ? 0.735 -2.785 -5.359 1.00 96.75 89 LEU A N 1
ATOM 675 C CA . LEU A 1 89 ? -0.525 -3.189 -5.965 1.00 96.75 89 LEU A CA 1
ATOM 676 C C . LEU A 1 89 ? -1.660 -2.266 -5.463 1.00 96.75 89 LEU A C 1
ATOM 678 O O . LEU A 1 89 ? -1.591 -1.742 -4.346 1.00 96.75 89 LEU A O 1
ATOM 682 N N . PRO A 1 90 ? -2.693 -2.000 -6.273 1.00 96.00 90 PRO A N 1
ATOM 683 C CA . PRO A 1 90 ? -3.768 -1.119 -5.854 1.00 96.00 90 PRO A CA 1
ATOM 684 C C . PRO A 1 90 ? -4.607 -1.753 -4.745 1.00 96.00 90 PRO A C 1
ATOM 686 O O . PRO A 1 90 ? -4.895 -2.949 -4.805 1.00 96.00 90 PRO A O 1
ATOM 689 N N . ALA A 1 91 ? -5.053 -0.935 -3.791 1.00 95.81 91 ALA A N 1
ATOM 690 C CA . ALA A 1 91 ? -6.002 -1.371 -2.772 1.00 95.81 91 ALA A CA 1
ATOM 691 C C . ALA A 1 91 ? -7.336 -1.802 -3.406 1.00 95.81 91 ALA A C 1
ATOM 693 O O . ALA A 1 91 ? -7.727 -1.291 -4.464 1.00 95.81 91 ALA A O 1
ATOM 694 N N . ASP A 1 92 ? -8.048 -2.720 -2.749 1.00 95.62 92 ASP A N 1
ATOM 695 C CA . ASP A 1 92 ? -9.384 -3.112 -3.192 1.00 95.62 92 ASP A CA 1
ATOM 696 C C . ASP A 1 92 ? -10.348 -1.911 -3.072 1.00 95.62 92 ASP A C 1
ATOM 698 O O . ASP A 1 92 ? -10.481 -1.327 -1.988 1.00 95.62 92 ASP A O 1
ATOM 702 N N . PRO A 1 93 ? -11.042 -1.514 -4.157 1.00 95.25 93 PRO A N 1
ATOM 703 C CA . PRO A 1 93 ? -12.040 -0.451 -4.102 1.00 95.25 93 PRO A CA 1
ATOM 704 C C . PRO A 1 93 ? -13.153 -0.697 -3.075 1.00 95.25 93 PRO A C 1
ATOM 706 O O . PRO A 1 93 ? -13.698 0.271 -2.543 1.00 95.25 93 PRO A O 1
ATOM 709 N N . ALA A 1 94 ? -13.484 -1.959 -2.774 1.00 96.38 94 ALA A N 1
ATOM 710 C CA . ALA A 1 94 ? -14.489 -2.310 -1.775 1.00 96.38 94 ALA A CA 1
ATOM 711 C C . ALA A 1 94 ? -14.092 -1.822 -0.375 1.00 96.38 94 ALA A C 1
ATOM 713 O O . ALA A 1 94 ? -14.930 -1.251 0.324 1.00 96.38 94 ALA A O 1
ATOM 714 N N . TRP A 1 95 ? -12.810 -1.936 -0.005 1.00 97.12 95 TRP A N 1
ATOM 715 C CA . TRP A 1 95 ? -12.306 -1.426 1.275 1.00 97.12 95 TRP A CA 1
ATOM 716 C C . TRP A 1 95 ? -12.455 0.095 1.365 1.00 97.12 95 TRP A C 1
ATOM 718 O O . TRP A 1 95 ? -12.857 0.640 2.390 1.00 97.12 95 TRP A O 1
ATOM 728 N N . LEU A 1 96 ? -12.169 0.797 0.265 1.00 96.38 96 LEU A N 1
ATOM 729 C CA . LEU A 1 96 ? -12.208 2.260 0.205 1.00 96.38 96 LEU A CA 1
ATOM 730 C C . LEU A 1 96 ? -13.631 2.833 0.169 1.00 96.38 96 LEU A C 1
ATOM 732 O O . LEU A 1 96 ? -13.824 3.991 0.544 1.00 96.38 96 LEU A O 1
ATOM 736 N N . ALA A 1 97 ? -14.606 2.057 -0.309 1.00 96.50 97 ALA A N 1
ATOM 737 C CA . ALA A 1 97 ? -16.015 2.439 -0.376 1.00 96.50 97 ALA A CA 1
ATOM 738 C C . ALA A 1 97 ? -16.804 2.061 0.889 1.00 96.50 97 ALA A C 1
ATOM 740 O O . ALA A 1 97 ? -17.903 2.578 1.103 1.00 96.50 97 ALA A O 1
ATOM 741 N N . TRP A 1 98 ? -16.256 1.174 1.720 1.00 97.88 98 TRP A N 1
ATOM 742 C CA . TRP A 1 98 ? -16.928 0.656 2.903 1.00 97.88 98 TRP A CA 1
ATOM 743 C C . TRP A 1 98 ? -17.293 1.758 3.908 1.00 97.88 98 TRP A C 1
ATOM 745 O O . TRP A 1 98 ? -16.503 2.666 4.180 1.00 97.88 98 TRP A O 1
ATOM 755 N N . ASN A 1 99 ? -18.514 1.654 4.447 1.00 97.06 99 ASN A N 1
ATOM 756 C CA . ASN A 1 99 ? -19.067 2.480 5.524 1.00 97.06 99 ASN A CA 1
ATOM 757 C C . ASN A 1 99 ? -18.780 3.987 5.366 1.00 97.06 99 ASN A C 1
ATOM 759 O O . ASN A 1 99 ? -17.984 4.553 6.111 1.00 97.06 99 ASN A O 1
ATOM 763 N N . ASP A 1 100 ? -19.379 4.633 4.359 1.00 95.56 100 ASP A N 1
ATOM 764 C CA . ASP A 1 100 ? -19.152 6.061 4.056 1.00 95.56 100 ASP A CA 1
ATOM 765 C C . ASP A 1 100 ? -17.657 6.418 3.914 1.00 95.56 100 ASP A C 1
ATOM 767 O O . ASP A 1 100 ? -17.160 7.435 4.405 1.00 95.56 100 ASP A O 1
ATOM 771 N N . GLN A 1 101 ? -16.916 5.529 3.243 1.00 97.06 101 GLN A N 1
ATOM 772 C CA . GLN A 1 101 ? -15.482 5.667 2.991 1.00 97.06 101 GLN A CA 1
ATOM 773 C C . GLN A 1 101 ? -14.644 5.788 4.276 1.00 97.06 101 GLN A C 1
ATOM 775 O O . GLN A 1 101 ? -13.629 6.493 4.289 1.00 97.06 101 GLN A O 1
ATOM 780 N N . THR A 1 102 ? -15.046 5.121 5.363 1.00 97.81 102 THR A N 1
ATOM 781 C CA . THR A 1 102 ? -14.389 5.237 6.678 1.00 97.81 102 THR A CA 1
ATOM 782 C C . THR A 1 102 ? -12.886 4.962 6.597 1.00 97.81 102 THR A C 1
ATOM 784 O O . THR A 1 102 ? -12.098 5.799 7.042 1.00 97.81 102 THR A O 1
ATOM 787 N N . VAL A 1 103 ? -12.473 3.869 5.942 1.00 97.94 103 VAL A N 1
ATOM 788 C CA . VAL A 1 103 ? -11.054 3.514 5.735 1.00 97.94 103 VAL A CA 1
ATOM 789 C C . VAL A 1 103 ? -10.285 4.670 5.089 1.00 97.94 103 VAL A C 1
ATOM 791 O O . VAL A 1 103 ? -9.243 5.107 5.576 1.00 97.94 103 VAL A O 1
ATOM 794 N N . ARG A 1 104 ? -10.831 5.231 4.006 1.00 96.81 104 ARG A N 1
ATOM 795 C CA . ARG A 1 104 ? -10.212 6.335 3.267 1.00 96.81 104 ARG A CA 1
ATOM 796 C C . ARG A 1 104 ? -10.146 7.616 4.095 1.00 96.81 104 ARG A C 1
ATOM 798 O O . ARG A 1 104 ? -9.144 8.328 4.035 1.00 96.81 104 ARG A O 1
ATOM 805 N N . ARG A 1 105 ? -11.211 7.953 4.826 1.00 97.19 105 ARG A N 1
ATOM 806 C CA . ARG A 1 105 ? -11.272 9.156 5.671 1.00 97.19 105 ARG A CA 1
ATOM 807 C C . ARG A 1 105 ? -10.256 9.073 6.804 1.00 97.19 105 ARG A C 1
ATOM 809 O O . ARG A 1 105 ? -9.541 10.047 7.030 1.00 97.19 105 ARG A O 1
ATOM 816 N N . LEU A 1 106 ? -10.145 7.911 7.443 1.00 97.44 106 LEU A N 1
ATOM 817 C CA . LEU A 1 106 ? -9.175 7.665 8.502 1.00 97.44 106 LEU A CA 1
ATOM 818 C C . LEU A 1 106 ? -7.739 7.717 7.966 1.00 97.44 106 LEU A C 1
ATOM 820 O O . LEU A 1 106 ? -6.923 8.461 8.500 1.00 97.44 106 LEU A O 1
ATOM 824 N N . ALA A 1 107 ? -7.448 7.050 6.844 1.00 97.31 107 ALA A N 1
ATOM 825 C CA . ALA A 1 107 ? -6.130 7.127 6.212 1.00 97.31 107 ALA A CA 1
ATOM 826 C C . ALA A 1 107 ? -5.750 8.573 5.835 1.00 97.31 107 ALA A C 1
ATOM 828 O O . ALA A 1 107 ? -4.633 9.016 6.095 1.00 97.31 107 ALA A O 1
ATOM 829 N N . LYS A 1 108 ? -6.686 9.356 5.275 1.00 96.75 108 LYS A N 1
ATOM 830 C CA . LYS A 1 108 ? -6.461 10.781 4.970 1.00 96.75 108 LYS A CA 1
ATOM 831 C C . LYS A 1 108 ? -6.184 11.612 6.219 1.00 96.75 108 LYS A C 1
ATOM 833 O O . LYS A 1 108 ? -5.339 12.501 6.162 1.00 96.75 108 LYS A O 1
ATOM 838 N N . HIS A 1 109 ? -6.886 11.338 7.316 1.00 96.88 109 HIS A N 1
ATOM 839 C CA . HIS A 1 109 ? -6.661 12.011 8.588 1.00 96.88 109 HIS A CA 1
ATOM 840 C C . HIS A 1 109 ? -5.256 11.714 9.124 1.00 96.88 109 HIS A C 1
ATOM 842 O O . HIS A 1 109 ? -4.488 12.651 9.316 1.00 96.88 109 HIS A O 1
ATOM 848 N N . ILE A 1 110 ? -4.875 10.436 9.216 1.00 96.69 110 ILE A N 1
ATOM 849 C CA . ILE A 1 110 ? -3.538 10.007 9.660 1.00 96.69 110 ILE A CA 1
ATOM 850 C C . ILE A 1 110 ? -2.447 10.629 8.787 1.00 96.69 110 ILE A C 1
ATOM 852 O O . ILE A 1 110 ? -1.451 11.134 9.295 1.00 96.69 110 ILE A O 1
ATOM 856 N N . ARG A 1 111 ? -2.644 10.659 7.465 1.00 94.75 111 ARG A N 1
ATOM 857 C CA . ARG A 1 111 ? -1.703 11.292 6.532 1.00 94.75 111 ARG A CA 1
ATOM 858 C C . ARG A 1 111 ? -1.522 12.789 6.793 1.00 94.75 111 ARG A C 1
ATOM 860 O O . ARG A 1 111 ? -0.442 13.317 6.551 1.00 94.75 111 ARG A O 1
ATOM 867 N N . ALA A 1 112 ? -2.582 13.478 7.208 1.00 95.00 112 ALA A N 1
ATOM 868 C CA . ALA A 1 112 ? -2.563 14.917 7.444 1.00 95.00 112 ALA A CA 1
ATOM 869 C C . ALA A 1 112 ? -1.989 15.282 8.821 1.00 95.00 112 ALA A C 1
ATOM 871 O O . ALA A 1 112 ? -1.323 16.309 8.935 1.00 95.00 112 ALA A O 1
ATOM 872 N N . THR A 1 113 ? -2.250 14.470 9.848 1.00 95.12 113 THR A N 1
ATOM 873 C CA . THR A 1 113 ? -1.853 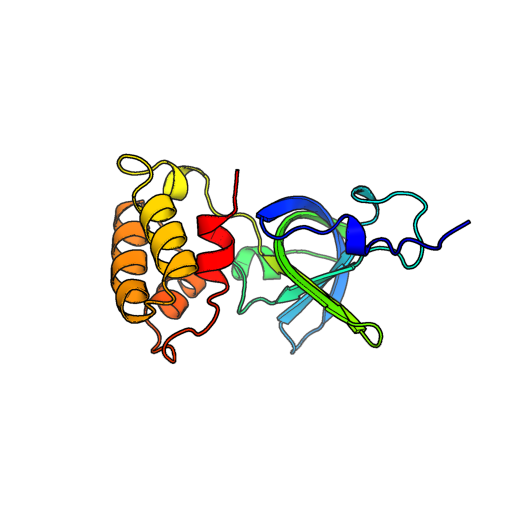14.758 11.235 1.00 95.12 113 THR A CA 1
ATOM 874 C C . THR A 1 113 ? -0.564 14.060 11.660 1.00 95.12 113 THR A C 1
ATOM 876 O O . THR A 1 113 ? 0.124 14.545 12.553 1.00 95.12 113 THR A O 1
ATOM 879 N N . GLY A 1 114 ? -0.204 12.946 11.018 1.00 94.31 114 GLY A N 1
ATOM 880 C CA . GLY A 1 114 ? 0.912 12.094 11.433 1.00 94.31 114 GLY A CA 1
ATOM 881 C C . GLY A 1 114 ? 0.615 11.255 12.681 1.00 94.31 114 GLY A C 1
ATOM 882 O O . GLY A 1 114 ? 1.550 10.728 13.285 1.00 94.31 114 GLY A O 1
ATOM 883 N N . GLU A 1 115 ? -0.657 11.136 13.078 1.00 95.38 115 GLU A N 1
ATOM 884 C CA . GLU A 1 115 ? -1.107 10.376 14.251 1.00 95.38 115 GLU A CA 1
ATOM 885 C C . GLU A 1 115 ? -1.053 8.866 13.989 1.00 95.38 115 GLU A C 1
ATOM 887 O O . GLU A 1 115 ? -2.044 8.216 13.653 1.00 95.38 115 GLU A O 1
ATOM 892 N N . THR A 1 116 ? 0.140 8.297 14.137 1.00 94.75 116 THR A N 1
ATOM 893 C CA . THR A 1 116 ? 0.400 6.870 13.917 1.00 94.75 116 THR A CA 1
ATOM 894 C C . THR A 1 116 ? -0.301 5.955 14.922 1.00 94.75 116 THR A C 1
ATOM 896 O O . THR A 1 116 ? -0.512 4.785 14.622 1.00 94.75 116 THR A O 1
ATOM 899 N N . ASP A 1 117 ? -0.742 6.481 16.065 1.00 95.06 117 ASP A N 1
ATOM 900 C CA . ASP A 1 117 ? -1.504 5.734 17.077 1.00 95.06 117 ASP A CA 1
ATOM 901 C C . ASP A 1 117 ? -2.903 5.312 16.586 1.00 95.06 117 ASP A C 1
ATOM 903 O O . ASP A 1 117 ? -3.536 4.437 17.174 1.00 95.06 117 ASP A O 1
ATOM 907 N N . LEU A 1 118 ? -3.384 5.897 15.483 1.00 96.88 118 LEU A N 1
ATOM 908 C CA . LEU A 1 118 ? -4.641 5.517 14.834 1.00 96.88 118 LEU A CA 1
ATOM 909 C C . LEU A 1 118 ? -4.474 4.384 13.806 1.00 96.88 118 LEU A C 1
ATOM 911 O O . LEU A 1 118 ? -5.472 3.923 13.251 1.00 96.88 118 LEU A O 1
ATOM 915 N N . LEU A 1 119 ? -3.248 3.920 13.530 1.00 97.38 119 LEU A N 1
ATOM 916 C CA . LEU A 1 119 ? -3.011 2.825 12.579 1.00 97.38 119 LEU A CA 1
ATOM 917 C C . LEU A 1 119 ? -3.696 1.507 12.994 1.00 97.38 119 LEU A C 1
ATOM 919 O O . LEU A 1 119 ? -4.320 0.899 12.123 1.00 97.38 119 LEU A O 1
ATOM 923 N N . PRO A 1 120 ? -3.712 1.093 14.278 1.00 97.88 120 PRO A N 1
ATOM 924 C CA . PRO A 1 120 ? -4.485 -0.077 14.691 1.00 97.88 120 PRO A CA 1
ATOM 925 C C . PRO A 1 120 ? -5.993 0.086 14.450 1.00 97.88 120 PRO A C 1
ATOM 927 O O . PRO A 1 120 ? -6.639 -0.842 13.983 1.00 97.88 120 PRO A O 1
ATOM 930 N N . VAL A 1 121 ? -6.544 1.290 14.654 1.00 98.00 121 VAL A N 1
ATOM 931 C CA . VAL A 1 121 ? -7.960 1.587 14.351 1.00 98.00 121 VAL A CA 1
ATOM 932 C C . VAL A 1 121 ? -8.235 1.490 12.845 1.00 98.00 121 VAL A C 1
ATOM 934 O O . VAL A 1 121 ? -9.304 1.052 12.423 1.00 98.00 121 VAL A O 1
ATOM 937 N N . LEU A 1 122 ? -7.264 1.879 12.012 1.00 98.19 122 LEU A N 1
ATOM 938 C CA . LEU A 1 122 ? -7.339 1.688 10.565 1.00 98.19 122 LEU A CA 1
ATOM 939 C C . LEU A 1 122 ? -7.319 0.203 10.183 1.00 98.19 122 LEU A C 1
ATOM 941 O O . LEU A 1 122 ? -8.038 -0.168 9.257 1.00 98.19 122 LEU A O 1
ATOM 945 N N . ALA A 1 123 ? -6.551 -0.630 10.892 1.00 98.31 123 ALA A N 1
ATOM 946 C CA . ALA A 1 123 ? -6.552 -2.080 10.696 1.00 98.31 123 ALA A CA 1
ATOM 947 C C . ALA A 1 123 ? -7.934 -2.683 10.987 1.00 98.31 123 ALA A C 1
ATOM 949 O O . ALA A 1 123 ? -8.457 -3.422 10.158 1.00 98.31 123 ALA A O 1
ATOM 950 N N . ASP A 1 124 ? -8.551 -2.311 12.109 1.00 98.31 124 ASP A N 1
ATOM 951 C CA . ASP A 1 124 ? -9.877 -2.813 12.488 1.00 98.31 124 ASP A CA 1
ATOM 952 C C . ASP A 1 124 ? -10.939 -2.411 11.448 1.00 98.31 124 ASP A C 1
ATOM 954 O O . ASP A 1 124 ? -11.716 -3.239 10.977 1.00 98.31 124 ASP A O 1
ATOM 958 N N . ALA A 1 125 ? -10.914 -1.153 10.989 1.00 98.31 125 ALA A N 1
ATOM 959 C CA . ALA A 1 125 ? -11.813 -0.685 9.932 1.00 98.31 125 ALA A CA 1
ATOM 960 C C . ALA A 1 125 ? -11.597 -1.413 8.590 1.00 98.31 125 ALA A C 1
ATOM 962 O O . ALA A 1 125 ? -12.542 -1.580 7.820 1.00 98.31 125 ALA A O 1
ATOM 963 N N . LEU A 1 126 ? -10.362 -1.821 8.280 1.00 98.44 126 LEU A N 1
ATOM 964 C CA . LEU A 1 126 ? -10.055 -2.629 7.099 1.00 98.44 126 LEU A CA 1
ATOM 965 C C . LEU A 1 126 ? -10.617 -4.049 7.235 1.00 98.44 126 LEU A C 1
ATOM 967 O O . LEU A 1 126 ? -11.206 -4.549 6.277 1.00 98.44 126 LEU A O 1
ATOM 971 N N . GLU A 1 127 ? -10.463 -4.691 8.393 1.00 98.19 127 GLU A N 1
ATOM 972 C CA . GLU A 1 127 ? -11.027 -6.023 8.653 1.00 98.19 127 GLU A CA 1
ATOM 973 C C . GLU A 1 127 ? -12.555 -6.015 8.570 1.00 98.19 127 GLU A C 1
ATOM 975 O O . GLU A 1 127 ? -13.134 -6.861 7.885 1.00 98.19 127 GLU A O 1
ATOM 980 N N . ASP A 1 128 ? -13.206 -5.011 9.159 1.00 98.25 128 ASP A N 1
ATOM 981 C CA . ASP A 1 128 ? -14.657 -4.820 9.053 1.00 98.25 128 ASP A CA 1
ATOM 982 C C . ASP A 1 128 ? -15.109 -4.576 7.600 1.00 98.25 128 ASP A C 1
ATOM 984 O O . ASP A 1 128 ? -16.222 -4.944 7.203 1.00 98.25 128 ASP A O 1
ATOM 988 N N . ALA A 1 129 ? -14.234 -3.990 6.778 1.00 97.75 129 ALA A N 1
ATOM 989 C CA . ALA A 1 129 ? -14.436 -3.826 5.343 1.00 97.75 129 ALA A CA 1
ATOM 990 C C . ALA A 1 129 ? -14.174 -5.104 4.521 1.00 97.75 129 ALA A C 1
ATOM 992 O O . ALA A 1 129 ? -14.325 -5.086 3.296 1.00 97.75 129 ALA A O 1
ATOM 993 N N . GLY A 1 130 ? -13.797 -6.210 5.168 1.00 97.56 130 GLY A N 1
ATOM 994 C CA . GLY A 1 130 ? -13.503 -7.494 4.534 1.00 97.56 130 GLY A CA 1
ATOM 995 C C . GLY A 1 130 ? -12.074 -7.623 4.002 1.00 97.56 130 GLY A C 1
ATOM 996 O O . GLY A 1 130 ? -11.811 -8.497 3.173 1.00 97.56 130 GLY A O 1
ATOM 997 N N . CYS A 1 131 ? -11.145 -6.765 4.430 1.00 97.56 131 CYS A N 1
ATOM 998 C CA . CYS A 1 131 ? -9.726 -6.937 4.139 1.00 97.56 131 CYS A CA 1
ATOM 999 C C . CYS A 1 131 ? -9.189 -8.182 4.855 1.00 97.56 131 CYS A C 1
ATOM 1001 O O . CYS A 1 131 ? -9.298 -8.300 6.071 1.00 97.56 131 CYS A O 1
ATOM 1003 N N . ALA A 1 132 ? -8.583 -9.092 4.093 1.00 96.06 132 ALA A N 1
ATOM 1004 C CA . ALA A 1 132 ? -7.903 -10.284 4.608 1.00 96.06 132 ALA A CA 1
ATOM 1005 C C . ALA A 1 132 ? -6.395 -10.271 4.291 1.00 96.06 132 ALA A C 1
ATOM 1007 O O . ALA A 1 132 ? -5.730 -11.305 4.334 1.00 96.06 132 ALA A O 1
ATOM 1008 N N . ASP A 1 133 ? -5.866 -9.108 3.912 1.00 97.06 133 ASP A N 1
ATOM 1009 C CA . ASP A 1 133 ? -4.467 -8.932 3.548 1.00 97.06 133 ASP A CA 1
ATOM 1010 C C . ASP A 1 133 ? -3.592 -8.872 4.803 1.00 97.06 133 ASP A C 1
ATOM 1012 O O . ASP A 1 133 ? -3.549 -7.855 5.497 1.00 97.06 133 ASP A O 1
ATOM 1016 N N . ALA A 1 134 ? -2.908 -9.976 5.104 1.00 95.06 134 ALA A N 1
ATOM 1017 C CA . ALA A 1 134 ? -2.102 -10.086 6.314 1.00 95.06 134 ALA A CA 1
ATOM 1018 C C . ALA A 1 134 ? -0.991 -9.027 6.375 1.00 95.06 134 ALA A C 1
ATOM 1020 O O . ALA A 1 134 ? -0.825 -8.405 7.417 1.00 95.06 134 ALA A O 1
ATOM 1021 N N . ALA A 1 135 ? -0.292 -8.757 5.267 1.00 93.94 135 ALA A N 1
ATOM 1022 C CA . ALA A 1 135 ? 0.811 -7.796 5.251 1.00 93.94 135 ALA A CA 1
ATOM 1023 C C . ALA A 1 135 ? 0.329 -6.366 5.529 1.00 93.94 135 ALA A C 1
ATOM 1025 O O . ALA A 1 135 ? 0.949 -5.639 6.304 1.00 93.94 135 ALA A O 1
ATOM 1026 N N . LEU A 1 136 ? -0.805 -5.968 4.946 1.00 96.62 136 LEU A N 1
ATOM 1027 C CA . LEU A 1 136 ? -1.415 -4.668 5.219 1.00 96.62 136 LEU A CA 1
ATOM 1028 C C . LEU A 1 136 ? -1.876 -4.548 6.679 1.00 96.62 136 LEU A C 1
ATOM 1030 O O . LEU A 1 136 ? -1.619 -3.532 7.326 1.00 96.62 136 LEU A O 1
ATOM 1034 N N . LEU A 1 137 ? -2.562 -5.569 7.197 1.00 97.81 137 LEU A N 1
ATOM 1035 C CA . LEU A 1 137 ? -3.108 -5.555 8.554 1.00 97.81 137 LEU A CA 1
ATOM 1036 C C . LEU A 1 137 ? -2.010 -5.605 9.622 1.00 97.81 137 LEU A C 1
ATOM 1038 O O . LEU A 1 137 ? -2.085 -4.869 10.605 1.00 97.81 137 LEU A O 1
ATOM 1042 N N . GLU A 1 138 ? -0.990 -6.441 9.431 1.00 96.00 138 GLU A N 1
ATOM 1043 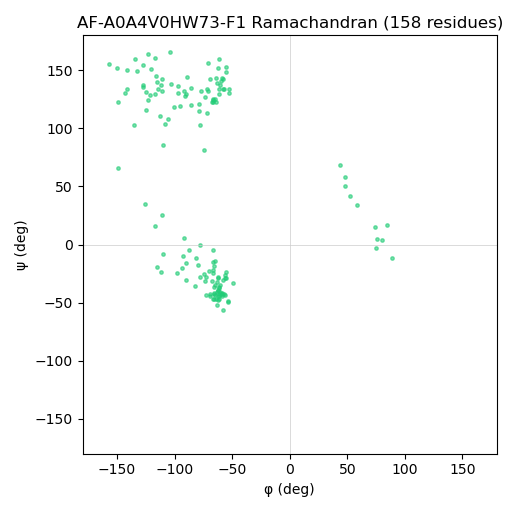C CA . GLU A 1 138 ? 0.180 -6.520 10.309 1.00 96.00 138 GLU A CA 1
ATOM 1044 C C . GLU A 1 138 ? 0.933 -5.190 10.316 1.00 96.00 138 GLU A C 1
ATOM 1046 O O . GLU A 1 138 ? 1.153 -4.636 11.392 1.00 96.00 138 GLU A O 1
ATOM 1051 N N . HIS A 1 139 ? 1.197 -4.599 9.144 1.00 95.94 139 HIS A N 1
ATOM 1052 C CA . HIS A 1 139 ? 1.822 -3.277 9.049 1.00 95.94 139 HIS A CA 1
ATOM 1053 C C . HIS A 1 139 ? 1.031 -2.210 9.816 1.00 95.94 139 HIS A C 1
ATOM 1055 O O . HIS A 1 139 ? 1.605 -1.409 10.542 1.00 95.94 139 HIS A O 1
ATOM 1061 N N . CYS A 1 140 ? -0.300 -2.188 9.723 1.00 96.75 140 CYS A N 1
ATOM 1062 C CA . CYS A 1 140 ? -1.111 -1.235 10.490 1.00 96.75 140 CYS A CA 1
ATOM 1063 C C . CYS A 1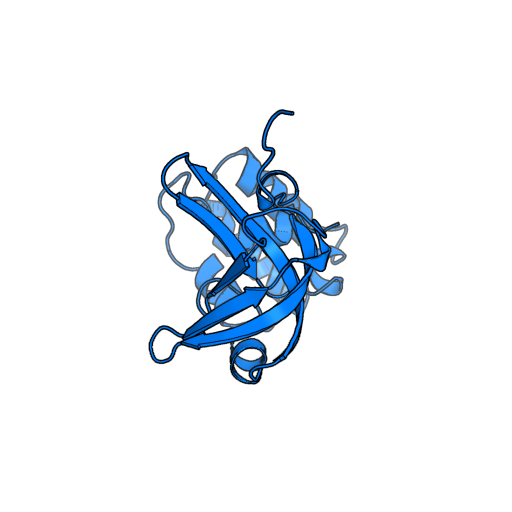 140 ? -1.079 -1.473 12.014 1.00 96.75 140 CYS A C 1
ATOM 1065 O O . CYS A 1 140 ? -1.365 -0.553 12.780 1.00 96.75 140 CYS A O 1
ATOM 1067 N N . ARG A 1 141 ? -0.745 -2.681 12.470 1.00 96.75 141 ARG A N 1
ATOM 1068 C CA . ARG A 1 141 ? -0.686 -3.048 13.895 1.00 96.75 141 ARG A CA 1
ATOM 1069 C C . ARG A 1 141 ? 0.702 -2.903 14.499 1.00 96.75 141 ARG A C 1
ATOM 1071 O O . ARG A 1 141 ? 0.825 -2.826 15.723 1.00 96.75 141 ARG A O 1
ATOM 1078 N N . GLU A 1 142 ? 1.738 -2.875 13.671 1.00 94.75 142 GLU A N 1
ATOM 1079 C CA . GLU A 1 142 ? 3.098 -2.668 14.137 1.00 94.75 142 GLU A CA 1
ATOM 1080 C C . GLU A 1 142 ? 3.272 -1.273 14.761 1.00 94.75 142 GLU A C 1
ATOM 1082 O O . GLU A 1 142 ? 2.701 -0.287 14.282 1.00 94.75 142 GLU A O 1
ATOM 1087 N N . PRO A 1 143 ? 4.074 -1.144 15.830 1.00 92.25 143 PRO A N 1
ATOM 1088 C CA . PRO A 1 143 ? 4.388 0.155 16.403 1.00 92.25 143 PRO A CA 1
ATOM 1089 C C . PRO A 1 143 ? 5.122 1.041 15.394 1.00 92.25 143 PRO A C 1
ATOM 1091 O O . PRO A 1 143 ? 6.151 0.656 14.842 1.00 92.25 143 PRO A O 1
ATOM 1094 N N . HIS A 1 144 ? 4.630 2.263 15.214 1.00 92.06 144 HIS A N 1
ATOM 1095 C CA . HIS A 1 144 ? 5.242 3.260 14.343 1.00 92.06 144 HIS A CA 1
ATOM 1096 C C . HIS A 1 144 ? 5.732 4.457 15.165 1.00 92.06 144 HIS A C 1
ATOM 1098 O O . HIS A 1 144 ? 5.022 4.908 16.066 1.00 92.06 144 HIS A O 1
ATOM 1104 N N . PRO A 1 145 ? 6.915 5.022 14.858 1.00 90.62 145 PRO A N 1
ATOM 1105 C CA . PRO A 1 145 ? 7.318 6.300 15.427 1.00 90.62 145 PRO A CA 1
ATOM 1106 C C . PRO A 1 145 ? 6.295 7.397 15.084 1.00 90.62 145 PRO A C 1
ATOM 1108 O O . PRO A 1 145 ? 5.821 7.429 13.944 1.00 90.62 145 PRO A O 1
ATOM 1111 N N . PRO A 1 146 ? 6.005 8.337 16.002 1.00 86.00 146 PRO A N 1
ATOM 1112 C CA . PRO A 1 146 ? 5.132 9.469 15.708 1.00 86.00 146 PRO A CA 1
ATOM 1113 C C . PRO A 1 146 ? 5.581 10.225 14.452 1.00 86.00 146 PRO A C 1
ATOM 1115 O O . PRO A 1 146 ? 6.758 10.568 14.312 1.00 86.00 146 PRO A O 1
ATOM 1118 N N . GLY A 1 147 ? 4.651 10.481 13.529 1.00 84.06 147 GLY A N 1
ATOM 1119 C CA . GLY A 1 147 ? 4.933 11.167 12.264 1.00 84.06 147 GLY A CA 1
ATOM 1120 C C . GLY A 1 147 ? 5.644 10.325 11.195 1.00 84.06 147 GLY A C 1
ATOM 1121 O O . GLY A 1 147 ? 5.986 10.864 10.139 1.00 84.06 147 GLY A O 1
ATOM 1122 N N . ALA A 1 148 ? 5.869 9.025 11.416 1.00 87.88 148 ALA A N 1
ATOM 1123 C CA . ALA A 1 148 ? 6.395 8.142 10.379 1.00 87.88 148 ALA A CA 1
ATOM 1124 C C . ALA A 1 148 ? 5.423 8.040 9.189 1.00 87.88 148 ALA A C 1
ATOM 1126 O O . ALA A 1 148 ? 4.206 7.928 9.351 1.00 87.88 148 ALA A O 1
ATOM 1127 N N . ARG A 1 149 ? 5.965 8.044 7.966 1.00 88.38 149 ARG A N 1
ATOM 1128 C CA . ARG A 1 149 ? 5.166 7.837 6.751 1.00 88.38 149 ARG A CA 1
ATOM 1129 C C . ARG A 1 149 ? 4.889 6.346 6.576 1.00 88.38 149 ARG A C 1
ATOM 1131 O O . ARG A 1 149 ? 5.811 5.571 6.347 1.00 88.38 149 ARG A O 1
ATOM 1138 N N . SER A 1 150 ? 3.619 5.962 6.666 1.00 93.69 150 SER A N 1
ATOM 1139 C CA . SER A 1 150 ? 3.162 4.589 6.437 1.00 93.69 150 SER A CA 1
ATOM 1140 C C . SER A 1 150 ? 2.788 4.384 4.968 1.00 93.69 150 SER A C 1
ATOM 1142 O O . SER A 1 150 ? 1.990 5.142 4.410 1.00 93.69 150 SER A O 1
ATOM 1144 N N . TRP A 1 151 ? 3.340 3.342 4.339 1.00 95.25 151 TRP A N 1
ATOM 1145 C CA . TRP A 1 151 ? 3.013 2.989 2.954 1.00 95.25 151 TRP A CA 1
ATOM 1146 C C . TRP A 1 151 ? 1.526 2.640 2.799 1.00 95.25 151 TRP A C 1
ATOM 1148 O O . TRP A 1 151 ? 0.907 3.035 1.812 1.00 95.25 151 TRP A O 1
ATOM 1158 N N . ALA A 1 152 ? 0.938 1.983 3.804 1.00 96.56 152 ALA A N 1
ATOM 1159 C CA . ALA A 1 152 ? -0.482 1.653 3.856 1.00 96.56 152 ALA A CA 1
ATOM 1160 C C . ALA A 1 152 ? -1.346 2.920 3.838 1.00 96.56 152 ALA A C 1
ATOM 1162 O O . ALA A 1 152 ? -2.333 3.008 3.108 1.00 96.56 152 ALA A O 1
ATOM 1163 N N . VAL A 1 153 ? -0.937 3.944 4.592 1.00 96.69 153 VAL A N 1
ATOM 1164 C CA . VAL A 1 153 ? -1.628 5.238 4.627 1.00 96.69 153 VAL A CA 1
ATOM 1165 C C . VAL A 1 153 ? -1.522 5.958 3.288 1.00 96.69 153 VAL A C 1
ATOM 1167 O O . VAL A 1 153 ? -2.540 6.430 2.783 1.00 96.69 153 VAL A O 1
ATOM 1170 N N . GLU A 1 154 ? -0.330 6.029 2.687 1.00 95.88 154 GLU A N 1
ATOM 1171 C CA . GLU A 1 154 ? -0.169 6.634 1.359 1.00 95.88 154 GLU A CA 1
ATOM 1172 C C . GLU A 1 154 ? -1.031 5.900 0.329 1.00 95.88 154 GLU A C 1
ATOM 1174 O O . GLU A 1 154 ? -1.770 6.547 -0.412 1.00 95.88 154 GLU A O 1
ATOM 1179 N N . LEU A 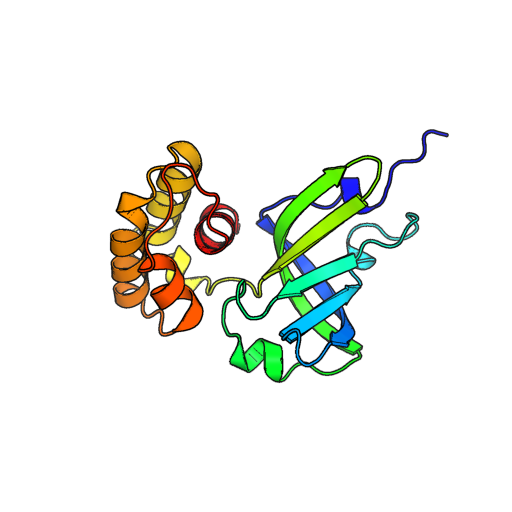1 155 ? -1.036 4.564 0.342 1.00 97.06 155 LEU A N 1
ATOM 1180 C CA . LEU A 1 155 ? -1.876 3.753 -0.531 1.00 97.06 155 LEU A CA 1
ATOM 1181 C C . LEU A 1 155 ? -3.366 4.078 -0.348 1.00 97.06 155 LEU A C 1
ATOM 1183 O O . LEU A 1 155 ? -4.034 4.444 -1.308 1.00 97.06 155 LEU A O 1
ATOM 1187 N N . LEU A 1 156 ? -3.904 3.982 0.867 1.00 96.88 156 LEU A N 1
ATOM 1188 C CA . LEU A 1 156 ? -5.347 4.090 1.125 1.00 96.88 156 LEU A CA 1
ATOM 1189 C C . LEU A 1 156 ? -5.875 5.532 1.008 1.00 96.88 156 LEU A C 1
ATOM 1191 O O . LEU A 1 156 ? -7.018 5.765 0.596 1.00 96.88 156 LEU A O 1
ATOM 1195 N N . ALA A 1 157 ? -5.050 6.526 1.340 1.00 95.56 157 ALA A N 1
ATOM 1196 C CA . ALA A 1 157 ? -5.456 7.928 1.326 1.00 95.56 157 ALA A CA 1
ATOM 1197 C C . ALA A 1 157 ? -5.497 8.535 -0.085 1.00 95.56 157 ALA A C 1
ATOM 1199 O O . ALA A 1 157 ? -6.269 9.473 -0.314 1.00 95.56 157 ALA A O 1
ATOM 1200 N N . THR A 1 158 ? -4.677 8.031 -1.014 1.00 92.00 158 THR A N 1
ATOM 1201 C CA . THR A 1 158 ? -4.381 8.717 -2.287 1.00 92.00 158 THR A CA 1
ATOM 1202 C C . THR A 1 158 ? -4.974 8.059 -3.533 1.00 92.00 158 THR A C 1
ATOM 1204 O O . THR A 1 158 ? -4.970 8.677 -4.595 1.00 92.00 158 THR A O 1
ATOM 1207 N N . GLN A 1 159 ? -5.559 6.863 -3.410 1.00 83.94 159 GLN A N 1
ATOM 1208 C CA . GLN A 1 159 ? -6.308 6.216 -4.499 1.00 83.94 159 GLN A CA 1
ATOM 1209 C C . GLN A 1 159 ? -7.480 7.107 -4.942 1.00 83.94 159 GLN A C 1
ATOM 1211 O O . GLN A 1 159 ? -8.119 7.722 -4.088 1.00 83.94 159 GLN A O 1
ATOM 1216 N N . GLN A 1 160 ? -7.816 7.170 -6.229 1.00 62.44 160 GLN A N 1
ATOM 1217 C CA . GLN A 1 160 ? -9.03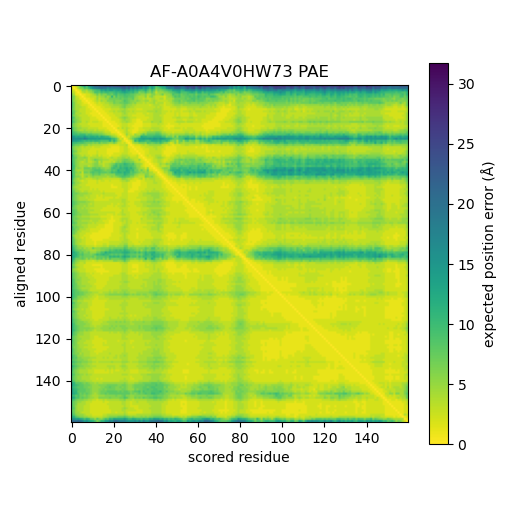0 7.847 -6.716 1.00 62.44 160 GLN A CA 1
ATOM 1218 C C . GLN A 1 160 ? -10.121 6.831 -7.022 1.00 62.44 160 GLN A C 1
ATOM 1220 O O . GLN A 1 160 ? -9.804 5.824 -7.689 1.00 62.44 160 GLN A O 1
#

Mean predicted aligned error: 4.32 Å

pLDDT: mean 91.35, std 7.86, range [55.19, 98.44]

Nearest PDB structures (foldseek):
  4nnh-assembly1_A  TM=7.927E-01  e=8.822E-03  Mycolicibacterium smegmatis MC2 155
  2atw-assembly1_A  TM=6.410E-01  e=1.707E-02  Mycobacterium tuberculosis
  6qg5-assembly1_L  TM=5.141E-01  e=2.700E-01  Saccharomyces cerevisiae
  4gn3-assembly1_B  TM=5.738E-01  e=4.535E+00  Pyrobaculum aerophilum
  7cfc-assembly2_B  TM=4.509E-01  e=6.123E+00  Drosophila melanogaster

Foldseek 3Di:
DDQDALLVLDDQQDKAKWFFADQDPPQLKTKTFRCVSPPPHPPGDIAIEGLLLAFPSVVSVPDDHGDIAIWGWQDFDDDPVDTYTYIYHADDVLLCPPPVRPLQVLLQVCLVQQPLVCLQVSLVSSVVSVDPGPSLSVQSVDDDDRNDRRSSSSRSNRHD

Radius of gyration: 15.93 Å; Cα contacts (8 Å, |Δi|>4): 310; chains: 1; bounding box: 40×38×42 Å

Sequence (160 aa):
MEYIPASHAAVVGLRCPGRVIAVSLPLLLLDLDLTHLAPGRSPTLRAELHFDRTVAPERAGRLALRDAVEVTLIEVERHPAIERVVASLPADPAWLAWNDQTVRRLAKHIRATGETDLLPVLADALEDAGCADAALLEHCREPHPPGARSWAVELLATQQ

Secondary structure (DSSP, 8-state):
-----GGGG--TT-EEEEEEEEEETTTTEEEEE-GGGSTT-SSPPEEEEEGGGSS-HHHHTT--TT-EEEEEEEEEEE-SS-EEEEEEPPPPHHHHHHHHHHHHHHHHHHHHH--GGGHHHHHHHHHHTT---HHHHHHHHS---TT---HHHHHHHH--

Solvent-accessible surface area (backbone atoms only — not comparable to full-atom values): 8725 Å² total; per-residue (Å²): 132,85,88,68,52,24,63,77,69,61,48,67,22,45,70,45,65,27,28,30,72,42,78,43,81,88,74,47,34,33,37,26,43,31,38,81,75,38,75,93,34,60,63,68,33,55,32,39,34,39,48,92,55,22,54,55,40,73,60,58,72,67,64,49,80,67,39,78,43,66,30,22,27,46,41,68,46,86,43,101,90,52,75,48,34,33,26,18,47,62,77,63,65,62,40,44,57,28,77,89,24,44,43,27,54,50,22,42,46,34,70,73,71,28,49,45,87,50,29,48,59,48,30,52,48,32,46,78,38,66,54,79,49,59,65,53,40,49,59,28,59,51,92,60,62,82,57,58,87,50,58,68,35,38,46,53,40,38,57,128